Protein AF-A0AA86M1S9-F1 (afdb_monomer_lite)

Structure (mmCIF, N/CA/C/O backbone):
data_AF-A0AA86M1S9-F1
#
_entry.id   AF-A0AA86M1S9-F1
#
loop_
_atom_site.group_PDB
_atom_site.id
_atom_site.type_symbol
_atom_site.label_atom_id
_atom_site.label_alt_id
_atom_site.label_comp_id
_atom_site.label_asym_id
_atom_site.label_entity_id
_atom_site.label_seq_id
_atom_site.pdbx_PDB_ins_code
_ato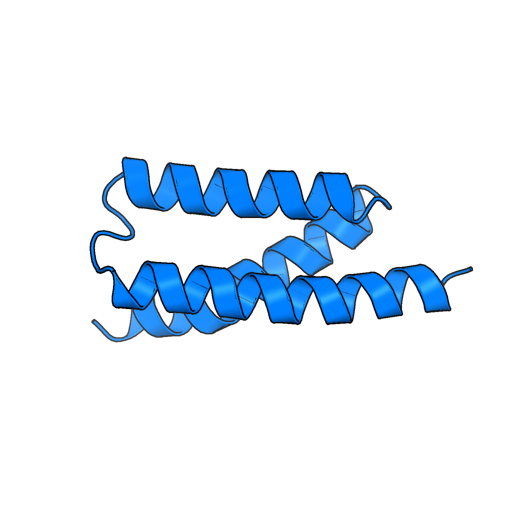m_site.Cartn_x
_atom_site.Cartn_y
_atom_site.Cartn_z
_atom_site.occupancy
_atom_site.B_iso_or_equiv
_atom_site.auth_seq_id
_atom_site.auth_comp_id
_atom_site.auth_asym_id
_atom_site.auth_atom_id
_atom_site.pdbx_PDB_model_num
ATOM 1 N N . MET A 1 1 ? 13.058 -8.841 -14.369 1.00 55.06 1 MET A N 1
ATOM 2 C CA . MET A 1 1 ? 11.631 -8.491 -14.546 1.00 55.06 1 MET A CA 1
ATOM 3 C C . MET A 1 1 ? 10.770 -9.051 -13.415 1.00 55.06 1 MET A C 1
ATOM 5 O O . MET A 1 1 ? 9.985 -8.293 -12.874 1.00 55.06 1 MET A O 1
ATOM 9 N N . GLU A 1 2 ? 11.001 -10.289 -12.975 1.00 63.53 2 GLU A N 1
ATOM 10 C CA . GLU A 1 2 ? 10.250 -10.984 -11.906 1.00 63.53 2 GLU A CA 1
ATOM 11 C C . GLU A 1 2 ? 10.049 -10.195 -10.588 1.00 63.53 2 GLU A C 1
ATOM 13 O O . GLU A 1 2 ? 8.924 -10.003 -10.135 1.00 63.53 2 GLU A O 1
ATOM 18 N N . VAL A 1 3 ? 11.128 -9.690 -9.972 1.00 75.75 3 VAL A N 1
ATOM 19 C CA . VAL A 1 3 ? 11.072 -9.135 -8.600 1.00 75.75 3 VAL A CA 1
ATOM 20 C C . VAL A 1 3 ? 10.230 -7.859 -8.505 1.00 75.75 3 VAL A C 1
ATOM 22 O O . VAL A 1 3 ? 9.509 -7.674 -7.529 1.00 75.75 3 VAL A O 1
ATOM 25 N N . LYS A 1 4 ? 10.282 -6.990 -9.524 1.00 74.94 4 LYS A N 1
ATOM 26 C CA . LYS A 1 4 ? 9.530 -5.722 -9.542 1.00 74.94 4 LYS A CA 1
ATOM 27 C C . LYS A 1 4 ? 8.022 -5.978 -9.608 1.00 74.94 4 LYS A C 1
ATOM 29 O O . LYS A 1 4 ? 7.263 -5.304 -8.924 1.00 74.94 4 LYS A O 1
ATOM 34 N N . THR A 1 5 ? 7.603 -6.979 -10.382 1.00 75.38 5 THR A N 1
ATOM 35 C CA . THR A 1 5 ? 6.191 -7.358 -10.527 1.00 75.38 5 THR A CA 1
ATOM 36 C C . THR A 1 5 ? 5.656 -8.026 -9.264 1.00 75.38 5 THR A C 1
ATOM 38 O O . THR A 1 5 ? 4.574 -7.677 -8.804 1.00 75.38 5 THR A O 1
ATOM 41 N N . ILE A 1 6 ? 6.425 -8.937 -8.658 1.00 80.69 6 ILE A N 1
ATOM 42 C CA . ILE A 1 6 ? 6.043 -9.563 -7.382 1.00 80.69 6 ILE A CA 1
ATOM 43 C C . ILE A 1 6 ? 5.924 -8.491 -6.290 1.00 80.69 6 ILE A C 1
ATOM 45 O O . ILE A 1 6 ? 4.943 -8.468 -5.549 1.00 80.69 6 ILE A O 1
ATOM 49 N N . ALA A 1 7 ? 6.881 -7.560 -6.224 1.00 82.50 7 ALA A N 1
ATOM 50 C CA . ALA A 1 7 ? 6.818 -6.444 -5.289 1.00 82.50 7 ALA A CA 1
ATOM 51 C C . ALA A 1 7 ? 5.578 -5.569 -5.526 1.00 82.50 7 ALA A C 1
ATOM 53 O O . ALA A 1 7 ? 4.876 -5.281 -4.566 1.00 82.50 7 ALA A O 1
ATOM 54 N N . ALA A 1 8 ? 5.245 -5.222 -6.771 1.00 81.00 8 ALA A N 1
ATOM 55 C CA . ALA A 1 8 ? 4.076 -4.392 -7.074 1.00 81.00 8 ALA A CA 1
ATOM 56 C C . ALA A 1 8 ? 2.738 -5.025 -6.646 1.00 81.00 8 ALA A C 1
ATOM 58 O O . ALA A 1 8 ? 1.782 -4.329 -6.315 1.00 81.00 8 ALA A O 1
ATOM 59 N N . ILE A 1 9 ? 2.658 -6.359 -6.607 1.00 83.00 9 ILE A N 1
ATOM 60 C CA . ILE A 1 9 ? 1.439 -7.067 -6.191 1.00 83.00 9 ILE A CA 1
ATOM 61 C C . ILE A 1 9 ? 1.257 -7.025 -4.671 1.00 83.00 9 ILE A C 1
ATOM 63 O O . ILE A 1 9 ? 0.137 -6.845 -4.196 1.00 83.00 9 ILE A O 1
ATOM 67 N N . PHE A 1 10 ? 2.329 -7.195 -3.895 1.00 86.00 10 PHE A N 1
ATOM 68 C CA . PHE A 1 10 ? 2.219 -7.375 -2.441 1.00 86.00 10 PHE A CA 1
ATOM 69 C C . PHE A 1 10 ? 2.605 -6.134 -1.635 1.00 86.00 10 PHE A C 1
ATOM 71 O O . PHE A 1 10 ? 2.006 -5.864 -0.594 1.00 86.00 10 PHE A O 1
ATOM 78 N N . LEU A 1 11 ? 3.596 -5.372 -2.095 1.00 89.44 11 LEU A N 1
ATOM 79 C CA . LEU A 1 11 ? 4.180 -4.264 -1.347 1.00 89.44 11 LEU A CA 1
ATOM 80 C C . LEU A 1 11 ? 3.163 -3.143 -1.061 1.00 89.44 11 LEU A C 1
ATOM 82 O O . LEU A 1 11 ? 3.052 -2.765 0.106 1.00 89.44 11 LEU A O 1
ATOM 86 N N . PRO A 1 12 ? 2.375 -2.642 -2.035 1.00 91.62 12 PRO A N 1
ATOM 87 C CA . PRO A 1 12 ? 1.434 -1.549 -1.783 1.00 91.62 12 PRO A CA 1
ATOM 88 C C . PRO A 1 12 ? 0.331 -1.949 -0.804 1.00 91.62 12 PRO A C 1
ATOM 90 O O . PRO A 1 12 ? 0.035 -1.201 0.127 1.00 91.62 12 PRO A O 1
ATOM 93 N N . ALA A 1 13 ? -0.243 -3.145 -0.969 1.00 92.00 13 ALA A N 1
ATOM 94 C CA . ALA A 1 13 ? -1.271 -3.660 -0.072 1.00 92.00 13 ALA A CA 1
ATOM 95 C C . ALA A 1 13 ? -0.762 -3.800 1.372 1.00 92.00 13 ALA A C 1
ATOM 97 O O . ALA A 1 13 ? -1.420 -3.334 2.304 1.00 92.00 13 ALA A O 1
ATOM 98 N N . ILE A 1 14 ? 0.418 -4.402 1.565 1.00 92.9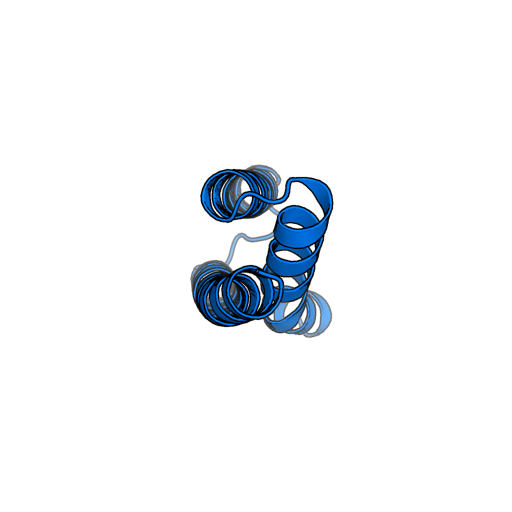4 14 ILE A N 1
ATOM 99 C CA . ILE A 1 14 ? 1.015 -4.586 2.897 1.00 92.94 14 ILE A CA 1
ATOM 100 C C . ILE A 1 14 ? 1.322 -3.230 3.540 1.00 92.94 14 ILE A C 1
ATOM 102 O O . ILE A 1 14 ? 0.987 -3.018 4.708 1.00 92.94 14 ILE A O 1
ATOM 106 N N . LEU A 1 15 ? 1.923 -2.306 2.784 1.00 93.38 15 LEU A N 1
ATOM 107 C CA . LEU A 1 15 ? 2.245 -0.964 3.270 1.00 93.38 15 LEU A CA 1
ATOM 108 C C . LEU A 1 15 ? 0.993 -0.200 3.690 1.00 93.38 15 LEU A C 1
ATOM 110 O O . LEU A 1 15 ? 0.986 0.391 4.769 1.00 93.38 15 LEU A O 1
ATOM 114 N N . LEU A 1 16 ? -0.078 -0.257 2.897 1.00 95.81 16 LEU A N 1
ATOM 115 C CA . LEU A 1 16 ? -1.322 0.430 3.226 1.00 95.81 16 LEU A CA 1
ATOM 116 C C . LEU A 1 16 ? -1.911 -0.097 4.534 1.00 95.81 16 LEU A C 1
ATOM 118 O O . LEU A 1 16 ? -2.248 0.695 5.413 1.00 95.81 16 LEU A O 1
ATOM 122 N N . VAL A 1 17 ? -1.981 -1.418 4.709 1.00 93.31 17 VAL A N 1
ATOM 123 C CA . VAL A 1 17 ? -2.484 -2.028 5.951 1.00 93.31 17 VAL A CA 1
ATOM 124 C C . VAL A 1 17 ? -1.606 -1.657 7.147 1.00 93.31 17 VAL A C 1
ATOM 126 O O . VAL A 1 17 ? -2.125 -1.323 8.216 1.00 93.31 17 VAL A O 1
ATOM 129 N N . LEU A 1 18 ? -0.283 -1.661 6.973 1.00 93.56 18 LEU A N 1
ATOM 130 C CA . LEU A 1 18 ? 0.662 -1.283 8.021 1.00 93.56 18 LEU A CA 1
ATOM 131 C C . LEU A 1 18 ? 0.506 0.192 8.408 1.00 93.56 18 LEU A C 1
ATOM 133 O O . LEU A 1 18 ? 0.384 0.500 9.593 1.00 93.56 18 LEU A O 1
ATOM 137 N N . PHE A 1 19 ? 0.419 1.102 7.438 1.00 94.88 19 PHE A N 1
ATOM 138 C CA . PHE A 1 19 ? 0.158 2.514 7.710 1.00 94.88 19 PHE A CA 1
ATOM 139 C C . PHE A 1 19 ? -1.213 2.734 8.335 1.00 94.88 19 PHE A C 1
ATOM 141 O O . PHE A 1 19 ? -1.330 3.556 9.241 1.00 94.88 19 PHE A O 1
ATOM 148 N N . ALA A 1 20 ? -2.236 1.988 7.921 1.00 94.06 20 ALA A N 1
ATOM 149 C CA . ALA A 1 20 ? -3.568 2.068 8.513 1.00 94.06 20 ALA A CA 1
ATOM 150 C C . ALA A 1 20 ? -3.547 1.650 9.985 1.00 94.06 20 ALA A C 1
ATOM 152 O O . ALA A 1 20 ? -4.201 2.288 10.806 1.00 94.06 20 ALA A O 1
ATOM 153 N N . ARG A 1 21 ? -2.746 0.638 10.338 1.00 91.38 21 ARG A N 1
ATOM 154 C CA . ARG A 1 21 ? -2.550 0.210 11.728 1.00 91.38 21 ARG A CA 1
ATOM 155 C C . ARG A 1 21 ? -1.736 1.217 12.551 1.00 91.38 21 ARG A C 1
ATOM 157 O O . ARG A 1 21 ? -2.055 1.422 13.713 1.00 91.38 21 ARG A O 1
ATOM 164 N N . VAL A 1 22 ? -0.707 1.842 11.977 1.00 94.06 22 VAL A N 1
ATOM 165 C CA . VAL A 1 22 ? 0.154 2.804 12.698 1.00 94.06 22 VAL A CA 1
ATOM 166 C C . VAL A 1 22 ? -0.535 4.157 12.889 1.00 94.06 22 VAL A C 1
ATOM 168 O O . VAL A 1 22 ? -0.424 4.769 13.945 1.00 94.06 22 VAL A O 1
ATOM 171 N N . THR A 1 23 ? -1.252 4.630 11.871 1.00 93.62 23 THR A N 1
ATOM 172 C CA . THR A 1 23 ? -1.895 5.956 11.884 1.00 93.62 23 THR A CA 1
ATOM 173 C C . THR A 1 23 ? -3.322 5.925 12.422 1.00 93.62 23 THR A C 1
ATOM 175 O O . THR A 1 23 ? -3.902 6.985 12.649 1.00 93.62 23 THR A O 1
ATOM 178 N N . TYR A 1 24 ? -3.910 4.730 12.575 1.00 90.94 24 TYR A N 1
ATOM 179 C CA . TYR A 1 24 ? -5.329 4.515 12.890 1.00 90.94 24 TYR A CA 1
ATOM 180 C C . TYR A 1 24 ? -6.293 5.279 11.964 1.00 90.94 24 TYR A C 1
ATOM 182 O O . TYR A 1 24 ? -7.460 5.489 12.294 1.00 90.94 24 TYR A O 1
ATOM 190 N N . ASN A 1 25 ? -5.819 5.698 10.785 1.00 91.38 25 ASN A N 1
ATOM 191 C CA . ASN A 1 25 ? -6.578 6.498 9.839 1.00 91.38 25 ASN A CA 1
ATOM 192 C C . ASN A 1 25 ? -6.360 5.988 8.413 1.00 91.38 25 ASN A C 1
ATOM 194 O O . ASN A 1 25 ? -5.272 6.075 7.844 1.00 91.38 25 ASN A O 1
ATOM 198 N N . LEU A 1 26 ? -7.442 5.494 7.814 1.00 92.38 26 LEU A N 1
ATOM 199 C CA . LEU A 1 26 ? -7.431 4.926 6.471 1.00 92.38 26 LEU A CA 1
ATOM 200 C C . LEU A 1 26 ? -7.011 5.943 5.398 1.00 92.38 26 LEU A C 1
ATOM 202 O O . LEU A 1 26 ? -6.278 5.598 4.473 1.00 92.38 26 LEU A O 1
ATOM 206 N N . TYR A 1 27 ? -7.436 7.201 5.524 1.00 93.50 27 TYR A N 1
ATOM 207 C CA . TYR A 1 27 ? -7.111 8.243 4.548 1.00 93.50 27 TYR A CA 1
ATOM 208 C C . TYR A 1 27 ? -5.628 8.612 4.598 1.00 93.50 27 TYR A C 1
ATOM 210 O O . TYR A 1 27 ? -4.984 8.702 3.554 1.00 93.50 27 TYR A O 1
ATOM 218 N N . VAL A 1 28 ? -5.069 8.749 5.806 1.00 94.88 28 VAL A N 1
ATOM 219 C CA . VAL A 1 28 ? -3.636 9.029 5.996 1.00 94.88 28 VAL A CA 1
ATOM 220 C C . VAL A 1 28 ? -2.797 7.872 5.454 1.00 94.88 28 VAL A C 1
ATOM 222 O O . VAL A 1 28 ? -1.851 8.097 4.703 1.00 94.88 28 VAL A O 1
ATOM 225 N N . ALA A 1 29 ? -3.184 6.630 5.747 1.00 94.69 29 ALA A N 1
ATOM 226 C CA . ALA A 1 29 ? -2.509 5.442 5.231 1.00 94.69 29 ALA A CA 1
ATOM 227 C C . ALA A 1 29 ? -2.507 5.356 3.699 1.00 94.69 29 ALA A C 1
ATOM 229 O O . ALA A 1 29 ? -1.491 5.023 3.082 1.00 94.69 29 ALA A O 1
ATOM 230 N N . THR A 1 30 ? -3.637 5.699 3.082 1.00 94.69 30 THR A N 1
ATOM 231 C CA . THR A 1 30 ? -3.773 5.725 1.622 1.00 94.69 30 THR A CA 1
ATOM 232 C C . THR A 1 30 ? -2.873 6.796 1.014 1.00 94.69 30 THR A C 1
ATOM 234 O O . THR A 1 30 ? -2.130 6.506 0.080 1.00 94.69 30 THR A O 1
ATOM 237 N N . ALA A 1 31 ? -2.868 8.007 1.580 1.00 95.81 31 ALA A N 1
ATOM 238 C CA . ALA A 1 31 ? -2.014 9.097 1.115 1.00 95.81 31 ALA A CA 1
ATOM 239 C C . ALA A 1 31 ? -0.520 8.741 1.203 1.00 95.81 31 ALA A C 1
ATOM 241 O O . ALA A 1 31 ? 0.218 8.959 0.245 1.00 95.81 31 ALA A O 1
ATOM 242 N N . LEU A 1 32 ? -0.082 8.131 2.311 1.00 95.38 32 LEU A N 1
ATOM 243 C CA . LEU A 1 32 ? 1.302 7.674 2.483 1.00 95.38 32 LEU A CA 1
ATOM 244 C C . LEU A 1 32 ? 1.692 6.593 1.464 1.00 95.38 32 LEU A C 1
ATOM 246 O O . LEU A 1 32 ? 2.786 6.641 0.902 1.00 95.38 32 LEU A O 1
ATOM 250 N N . THR A 1 33 ? 0.793 5.648 1.181 1.00 95.38 33 THR A N 1
ATOM 251 C CA . THR A 1 33 ? 1.033 4.593 0.179 1.00 95.38 33 THR A CA 1
ATOM 252 C C . THR A 1 33 ? 1.141 5.183 -1.228 1.00 95.38 33 THR A C 1
ATOM 254 O O . THR A 1 33 ? 2.078 4.866 -1.958 1.00 95.38 33 THR A O 1
ATOM 257 N N . LEU A 1 34 ? 0.234 6.095 -1.594 1.00 93.94 34 LEU A N 1
ATOM 258 C CA . LEU A 1 34 ? 0.268 6.783 -2.887 1.00 93.94 34 LEU A CA 1
ATOM 259 C C . LEU A 1 34 ? 1.526 7.642 -3.051 1.00 93.94 34 LEU A C 1
ATOM 261 O O . LEU A 1 34 ? 2.113 7.652 -4.130 1.00 93.94 34 LEU A O 1
ATOM 265 N N . LEU A 1 35 ? 1.977 8.314 -1.988 1.00 95.12 35 LEU A N 1
ATOM 266 C CA . LEU A 1 35 ? 3.236 9.064 -1.992 1.00 95.12 35 LEU A CA 1
ATOM 267 C C . LEU A 1 35 ? 4.436 8.157 -2.277 1.00 95.12 35 LEU A C 1
ATOM 269 O O . LEU A 1 35 ? 5.297 8.525 -3.072 1.00 95.12 35 LEU A O 1
ATOM 273 N N . LEU A 1 36 ? 4.492 6.962 -1.684 1.0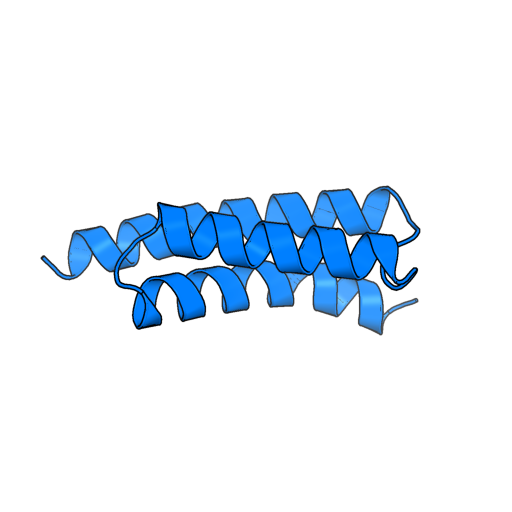0 92.81 36 LEU A N 1
ATOM 274 C CA . LEU A 1 36 ? 5.569 6.009 -1.962 1.00 92.81 36 LEU A CA 1
ATOM 275 C C . LEU A 1 36 ? 5.537 5.491 -3.401 1.00 92.81 36 LEU A C 1
ATOM 277 O O . LEU A 1 36 ? 6.595 5.416 -4.025 1.00 92.81 36 LEU A O 1
ATOM 281 N N . ILE A 1 37 ? 4.354 5.188 -3.945 1.00 90.88 37 ILE A N 1
ATOM 282 C CA . ILE A 1 37 ? 4.202 4.804 -5.358 1.00 90.88 37 ILE A CA 1
ATOM 283 C C . ILE A 1 37 ? 4.673 5.954 -6.261 1.00 90.88 37 ILE A C 1
ATOM 285 O O . ILE A 1 37 ? 5.487 5.739 -7.156 1.00 90.88 37 ILE A O 1
ATOM 289 N N . ALA A 1 38 ? 4.249 7.192 -5.989 1.00 89.75 38 ALA A N 1
ATOM 290 C CA . ALA A 1 38 ? 4.657 8.366 -6.759 1.00 89.75 38 ALA A CA 1
ATOM 291 C C . ALA A 1 38 ? 6.178 8.597 -6.714 1.00 89.75 38 ALA A C 1
ATOM 293 O O . ALA A 1 38 ? 6.800 8.834 -7.749 1.00 89.75 38 ALA A O 1
ATOM 294 N N . VAL A 1 39 ? 6.801 8.473 -5.537 1.00 91.56 39 VAL A N 1
ATOM 295 C CA . VAL A 1 39 ? 8.262 8.569 -5.381 1.00 91.56 39 VAL A CA 1
ATOM 296 C C . VAL A 1 39 ? 8.975 7.416 -6.094 1.00 91.56 39 VAL A C 1
ATOM 298 O O . VAL A 1 39 ? 10.034 7.633 -6.682 1.00 91.56 39 VAL A O 1
ATOM 301 N N . SER A 1 40 ? 8.407 6.208 -6.069 1.00 87.81 40 SER A N 1
ATOM 302 C CA . SER A 1 40 ? 8.931 5.036 -6.780 1.00 87.81 40 SER A CA 1
ATOM 303 C C . SER A 1 40 ? 8.959 5.265 -8.294 1.00 87.81 40 SER A C 1
ATOM 305 O O . SER A 1 40 ? 9.994 5.054 -8.930 1.00 87.81 40 SER A O 1
ATOM 307 N N . VAL A 1 41 ? 7.865 5.785 -8.859 1.00 86.81 41 VAL A N 1
ATOM 308 C CA . VAL A 1 41 ? 7.777 6.172 -10.276 1.00 86.81 41 VAL A CA 1
ATOM 309 C C . VAL A 1 41 ? 8.767 7.294 -10.591 1.00 86.81 41 VAL A C 1
ATOM 311 O O . VAL A 1 41 ? 9.541 7.177 -11.535 1.00 86.81 41 VAL A O 1
ATOM 314 N N . TYR A 1 42 ? 8.818 8.346 -9.769 1.00 87.69 42 TYR A N 1
ATOM 315 C CA . TYR A 1 42 ? 9.728 9.476 -9.983 1.00 87.69 42 TYR A CA 1
ATOM 316 C C . TYR A 1 42 ? 11.210 9.071 -9.961 1.00 87.69 42 TYR A C 1
ATOM 318 O O . TYR A 1 42 ? 12.009 9.588 -10.737 1.00 87.69 42 TYR A O 1
ATOM 326 N N . LYS A 1 43 ? 11.593 8.129 -9.091 1.00 85.75 43 LYS A N 1
ATOM 327 C CA . LYS A 1 43 ? 12.966 7.600 -9.020 1.00 85.75 43 LYS A CA 1
ATOM 328 C C . LYS A 1 43 ? 13.317 6.619 -10.142 1.00 85.75 43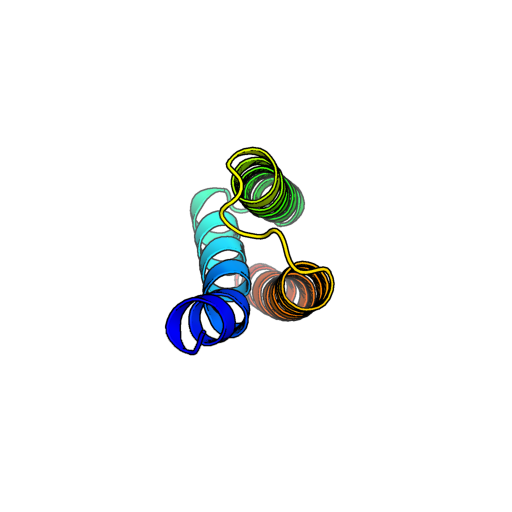 LYS A C 1
ATOM 330 O O . LYS A 1 43 ? 14.435 6.111 -10.159 1.00 85.75 43 LYS A O 1
ATOM 335 N N . GLY A 1 44 ? 12.386 6.334 -11.046 1.00 80.75 44 GLY A N 1
ATOM 336 C CA . GLY A 1 44 ? 12.576 5.368 -12.119 1.00 80.75 44 GLY A CA 1
ATOM 337 C C . GLY A 1 44 ? 12.606 3.914 -11.639 1.00 80.75 44 GLY A C 1
ATOM 338 O O . GLY A 1 44 ? 13.195 3.033 -12.261 1.00 80.75 44 GLY A O 1
ATOM 339 N N . TYR A 1 45 ? 12.014 3.629 -10.473 1.00 76.38 45 TYR A N 1
ATOM 340 C CA . TYR A 1 45 ? 11.847 2.249 -10.020 1.00 76.38 45 TYR A CA 1
ATOM 341 C C . TYR A 1 45 ? 10.623 1.595 -10.662 1.00 76.38 45 TYR A C 1
ATOM 343 O O . TYR A 1 45 ? 10.598 0.371 -10.787 1.00 76.38 45 TYR A O 1
ATOM 351 N N . ALA A 1 46 ? 9.655 2.372 -11.146 1.00 73.81 46 ALA A N 1
ATOM 352 C CA . ALA A 1 46 ? 8.441 1.882 -11.792 1.00 73.81 46 ALA A CA 1
ATOM 353 C C . ALA A 1 46 ? 8.166 2.633 -13.109 1.00 73.81 46 ALA A C 1
ATOM 355 O O . ALA A 1 46 ? 7.285 3.480 -13.179 1.00 73.81 46 ALA A O 1
ATOM 356 N N . ASP A 1 47 ? 8.919 2.304 -14.163 1.00 69.25 47 ASP A N 1
ATOM 357 C CA . ASP A 1 47 ? 8.808 2.969 -15.480 1.00 69.25 47 ASP A CA 1
ATOM 358 C C . ASP A 1 47 ? 7.766 2.333 -16.411 1.00 69.25 47 ASP A C 1
ATOM 360 O O . ASP A 1 47 ? 7.462 2.857 -17.479 1.00 69.25 47 ASP A O 1
ATOM 364 N N . TYR A 1 48 ? 7.229 1.171 -16.033 1.00 79.06 48 TYR A N 1
ATOM 365 C CA . TYR A 1 48 ? 6.312 0.409 -16.874 1.00 79.06 48 TYR A CA 1
ATOM 366 C C . TYR A 1 48 ? 4.863 0.714 -16.483 1.00 79.06 48 TYR A C 1
ATOM 368 O O . TYR A 1 48 ? 4.491 0.446 -15.337 1.00 79.06 48 TYR A O 1
ATOM 376 N N . PRO A 1 49 ? 4.006 1.163 -17.421 1.00 81.75 49 PRO A N 1
ATOM 377 C CA . PRO A 1 49 ? 2.596 1.454 -17.144 1.00 81.75 49 PRO A CA 1
ATOM 378 C C . PRO A 1 49 ? 1.849 0.285 -16.484 1.00 81.75 49 PRO A C 1
ATOM 380 O O . PRO A 1 49 ? 1.001 0.489 -15.622 1.00 81.75 49 PRO A O 1
ATOM 383 N N . LEU A 1 50 ? 2.213 -0.951 -16.846 1.00 84.12 50 LEU A N 1
ATOM 384 C CA . LEU A 1 50 ? 1.671 -2.176 -16.252 1.00 84.12 50 LEU A CA 1
ATOM 385 C C . LEU A 1 50 ? 2.006 -2.322 -14.761 1.00 84.12 50 LEU A C 1
ATOM 387 O O . LEU A 1 50 ? 1.150 -2.745 -13.994 1.00 84.12 50 LEU A O 1
ATOM 391 N N . ILE A 1 51 ? 3.221 -1.959 -14.340 1.00 85.31 51 ILE A N 1
ATOM 392 C CA . ILE A 1 51 ? 3.641 -2.043 -12.931 1.00 85.31 51 ILE A CA 1
ATOM 393 C C . ILE A 1 51 ? 2.863 -1.021 -12.100 1.00 85.31 51 ILE A C 1
ATOM 395 O O . ILE A 1 51 ? 2.334 -1.372 -11.053 1.00 85.31 51 ILE A O 1
ATOM 399 N N . ILE A 1 52 ? 2.701 0.201 -12.617 1.00 85.50 52 ILE A N 1
ATOM 400 C CA . ILE A 1 52 ? 1.924 1.259 -11.954 1.00 85.50 52 ILE A CA 1
ATOM 401 C C . ILE A 1 52 ? 0.453 0.844 -11.805 1.00 85.50 52 ILE A C 1
ATOM 403 O O . ILE A 1 52 ? -0.159 1.063 -10.760 1.00 85.50 52 ILE A O 1
ATOM 407 N N . LEU A 1 53 ? -0.125 0.215 -12.834 1.00 88.06 53 LEU A N 1
ATOM 408 C CA . LEU A 1 53 ? -1.492 -0.300 -12.762 1.00 88.06 53 LEU A CA 1
ATOM 409 C C . LEU A 1 53 ? -1.628 -1.390 -11.688 1.00 88.06 53 LEU A C 1
ATOM 411 O O . LEU A 1 53 ? -2.584 -1.369 -10.914 1.00 88.06 53 LEU A O 1
ATOM 415 N N . ILE A 1 54 ? -0.668 -2.315 -11.619 1.00 90.31 54 ILE A N 1
ATOM 416 C CA . ILE A 1 54 ? -0.629 -3.361 -10.589 1.00 90.31 54 ILE A CA 1
ATOM 417 C C . ILE A 1 54 ? -0.484 -2.741 -9.192 1.00 90.31 54 ILE A C 1
ATOM 419 O O . ILE A 1 54 ? -1.199 -3.161 -8.283 1.00 90.31 54 ILE A O 1
ATOM 423 N N . ASP A 1 55 ? 0.353 -1.710 -9.031 1.00 88.88 55 ASP A N 1
ATOM 424 C CA . ASP A 1 55 ? 0.529 -1.008 -7.756 1.00 88.88 55 ASP A CA 1
ATOM 425 C C . ASP A 1 55 ? -0.787 -0.391 -7.260 1.00 88.88 55 ASP A C 1
ATOM 427 O O . ASP A 1 55 ? -1.154 -0.527 -6.089 1.00 88.88 55 ASP A O 1
ATOM 431 N N . LEU A 1 56 ? -1.534 0.256 -8.160 1.00 89.88 56 LEU A N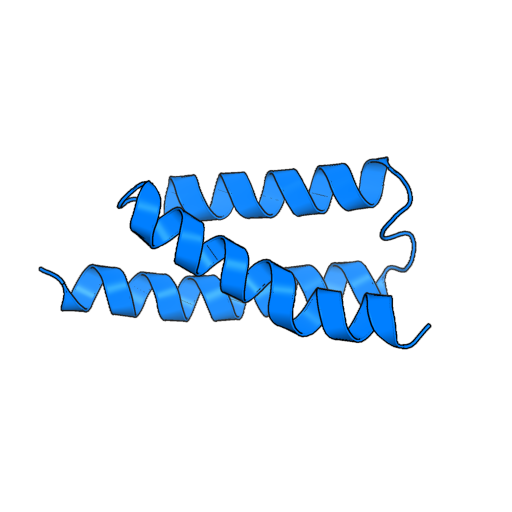 1
ATOM 432 C CA . LEU A 1 56 ? -2.824 0.872 -7.839 1.00 89.88 56 LEU A CA 1
ATOM 433 C C . LEU A 1 56 ? -3.897 -0.169 -7.501 1.00 89.88 56 LEU A C 1
ATOM 435 O O . LEU A 1 56 ? -4.661 0.028 -6.554 1.00 89.88 56 LEU A O 1
ATOM 439 N N . LEU A 1 57 ? -3.947 -1.284 -8.235 1.00 93.19 57 LEU A N 1
ATOM 440 C CA . LEU A 1 57 ? -4.872 -2.383 -7.940 1.00 93.19 57 LEU A CA 1
ATOM 441 C C . LEU A 1 57 ? -4.544 -3.043 -6.595 1.00 93.19 57 LEU A C 1
ATOM 443 O O . LEU A 1 57 ? -5.447 -3.288 -5.793 1.00 93.19 57 LEU A O 1
ATOM 447 N N . SER A 1 58 ? -3.261 -3.271 -6.315 1.00 92.19 58 SER A N 1
ATOM 448 C CA . SER A 1 58 ? -2.795 -3.786 -5.026 1.00 92.19 58 SER A CA 1
ATOM 449 C C . SER A 1 58 ? -3.174 -2.845 -3.878 1.00 92.19 58 SER A C 1
ATOM 451 O O . SER A 1 58 ? -3.767 -3.275 -2.885 1.00 92.19 58 SER A O 1
ATOM 453 N N . ALA A 1 59 ? -2.932 -1.541 -4.036 1.00 92.38 59 ALA A N 1
ATOM 454 C CA . ALA A 1 59 ? -3.329 -0.537 -3.053 1.00 92.38 59 ALA A CA 1
ATOM 455 C C . ALA A 1 59 ? -4.855 -0.507 -2.840 1.00 92.38 59 ALA A C 1
ATOM 457 O O . ALA A 1 59 ? -5.307 -0.402 -1.701 1.00 92.38 59 ALA A O 1
ATOM 458 N N . ALA A 1 60 ? -5.665 -0.668 -3.891 1.00 93.25 60 ALA A N 1
ATOM 459 C CA . ALA A 1 60 ? -7.122 -0.740 -3.763 1.00 93.25 60 ALA A CA 1
ATOM 460 C C . ALA A 1 60 ? -7.577 -1.957 -2.932 1.00 93.25 60 ALA A C 1
ATOM 462 O O . ALA A 1 60 ? -8.436 -1.823 -2.056 1.00 93.25 60 ALA A O 1
ATOM 463 N N . VAL A 1 61 ? -6.969 -3.129 -3.144 1.00 93.25 61 VAL A N 1
ATOM 464 C CA . VAL A 1 61 ? -7.232 -4.326 -2.324 1.00 93.25 61 VAL A CA 1
ATOM 465 C C . VAL A 1 61 ? -6.813 -4.087 -0.870 1.00 93.25 61 VAL A C 1
ATOM 467 O O . VAL A 1 61 ? -7.589 -4.358 0.051 1.00 93.25 61 VAL A O 1
ATOM 470 N N . GLY A 1 62 ? -5.626 -3.510 -0.657 1.00 91.44 62 GLY A N 1
ATOM 471 C CA . GLY A 1 62 ? -5.141 -3.128 0.670 1.00 91.44 62 GLY A CA 1
ATOM 472 C C . GLY A 1 62 ? -6.087 -2.163 1.386 1.00 91.44 62 GLY A C 1
ATOM 473 O O . GLY A 1 62 ? -6.349 -2.333 2.575 1.00 91.44 62 GLY A O 1
ATOM 474 N N . PHE A 1 63 ? -6.661 -1.196 0.666 1.00 93.25 63 PHE A N 1
ATOM 475 C CA . PHE A 1 63 ? -7.629 -0.236 1.200 1.00 93.25 63 PHE A CA 1
ATOM 476 C C . PHE A 1 63 ? -8.899 -0.916 1.707 1.00 93.25 63 PHE A C 1
ATOM 478 O O . PHE A 1 63 ? -9.349 -0.630 2.818 1.00 93.25 63 PHE A O 1
ATOM 485 N N . ILE A 1 64 ? -9.472 -1.830 0.919 1.00 92.81 64 ILE A N 1
ATOM 486 C CA . ILE A 1 64 ? -10.678 -2.576 1.306 1.00 92.81 64 ILE A CA 1
ATOM 487 C C . ILE A 1 64 ? -10.399 -3.403 2.565 1.00 92.81 64 ILE A C 1
ATOM 489 O O . ILE A 1 64 ? -11.184 -3.364 3.516 1.00 92.81 64 ILE A O 1
ATOM 493 N N . TYR A 1 65 ? -9.256 -4.090 2.603 1.00 92.94 65 TYR A N 1
ATOM 494 C CA . TYR A 1 65 ? -8.851 -4.883 3.759 1.00 92.94 65 TYR A CA 1
ATOM 495 C C . TYR A 1 65 ? -8.629 -4.015 5.009 1.00 92.94 65 TYR A C 1
ATOM 497 O O . TYR A 1 65 ? -9.183 -4.296 6.072 1.00 92.94 65 TYR A O 1
ATOM 505 N N . ALA A 1 66 ? -7.878 -2.917 4.883 1.00 91.75 66 ALA A N 1
ATOM 506 C CA . ALA A 1 66 ? -7.613 -1.985 5.976 1.00 91.75 66 ALA A CA 1
ATOM 507 C C . ALA A 1 66 ? -8.897 -1.324 6.501 1.00 91.75 66 ALA A C 1
ATOM 509 O O . ALA A 1 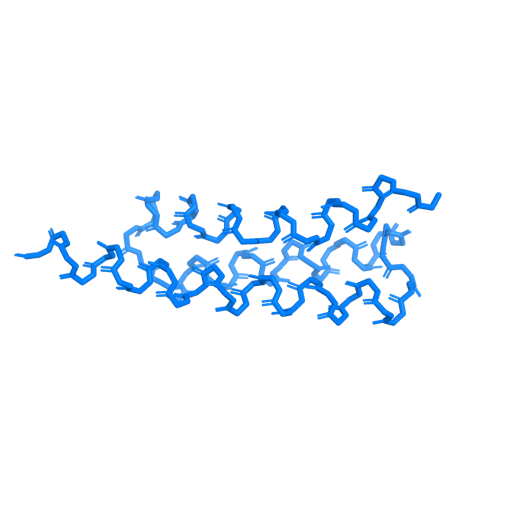66 ? -9.052 -1.154 7.711 1.00 91.75 66 ALA A O 1
ATOM 510 N N . LYS A 1 67 ? -9.845 -0.995 5.615 1.00 91.94 67 LYS A N 1
ATOM 511 C CA . LYS A 1 67 ? -11.165 -0.476 5.991 1.00 91.94 67 LYS A CA 1
ATOM 512 C C . LYS A 1 67 ? -11.928 -1.475 6.859 1.00 91.94 67 LYS A C 1
ATOM 514 O O . LYS A 1 67 ? -12.457 -1.081 7.894 1.00 91.94 67 LYS A O 1
ATOM 519 N N . GLY A 1 68 ? -11.964 -2.748 6.457 1.00 89.75 68 GLY A N 1
ATOM 520 C CA . GLY A 1 68 ? -12.587 -3.818 7.241 1.00 89.75 68 GLY A CA 1
ATOM 521 C C . GLY A 1 68 ? -11.904 -4.018 8.595 1.00 89.75 68 GLY A C 1
ATOM 522 O O . GLY A 1 68 ? -12.578 -4.057 9.619 1.00 89.75 68 GLY A O 1
ATOM 523 N N . MET A 1 69 ? -10.568 -4.047 8.615 1.00 91.25 69 MET A N 1
ATOM 524 C CA . MET A 1 69 ? -9.765 -4.168 9.839 1.00 91.25 69 MET A CA 1
ATOM 525 C C . MET A 1 69 ? -10.058 -3.044 10.844 1.00 91.25 69 MET A C 1
ATOM 527 O O . MET A 1 69 ? -10.265 -3.312 12.024 1.00 91.25 69 MET A O 1
ATOM 531 N N . LEU A 1 70 ? -10.084 -1.788 10.389 1.00 88.88 70 LEU A N 1
ATOM 532 C CA . LEU A 1 70 ? -10.353 -0.635 11.254 1.00 88.88 70 LEU A CA 1
ATOM 533 C C . LEU A 1 70 ? -11.821 -0.554 11.695 1.00 88.88 70 LEU A C 1
ATOM 535 O O . LEU A 1 70 ? -12.100 -0.026 12.767 1.00 88.88 70 LEU A O 1
ATOM 539 N N . ALA A 1 71 ? -12.753 -1.058 10.883 1.00 85.69 71 ALA A N 1
ATOM 540 C CA . ALA A 1 71 ? -14.167 -1.130 11.240 1.00 85.69 71 ALA A CA 1
ATOM 541 C C . ALA A 1 71 ? -14.459 -2.242 12.262 1.00 85.69 71 ALA A C 1
ATOM 543 O O . ALA A 1 71 ? -15.299 -2.042 13.128 1.00 85.69 71 ALA A O 1
ATOM 544 N N . ALA A 1 72 ? -13.760 -3.379 12.179 1.00 78.12 72 ALA A N 1
ATOM 545 C CA . ALA A 1 72 ? -13.908 -4.506 13.104 1.00 78.12 72 ALA A CA 1
ATOM 546 C C . ALA A 1 72 ? -13.209 -4.295 14.461 1.00 78.12 72 ALA A C 1
ATOM 548 O O . ALA A 1 72 ? -13.470 -5.033 15.404 1.00 78.12 72 ALA A O 1
ATOM 549 N N . GLY A 1 73 ? -12.292 -3.326 14.552 1.00 65.19 73 GLY A N 1
ATOM 550 C CA . GLY A 1 73 ? -11.577 -2.980 15.785 1.00 65.19 73 GLY A CA 1
ATOM 551 C C . GLY A 1 73 ? -12.263 -1.925 16.663 1.00 65.19 73 GLY A C 1
ATOM 552 O O . GLY A 1 73 ? -11.653 -1.494 17.639 1.00 65.19 73 GLY A O 1
ATOM 553 N N . LYS A 1 74 ? -13.471 -1.473 16.302 1.00 52.72 74 LYS A N 1
ATOM 554 C CA . LYS A 1 74 ? -14.332 -0.599 17.117 1.00 52.72 74 LYS A CA 1
ATOM 555 C C . LYS A 1 74 ? -15.464 -1.409 17.727 1.00 52.72 74 LYS A C 1
ATOM 557 O O . LYS A 1 74 ? -15.857 -1.055 18.857 1.00 52.72 74 LYS A O 1
#

Foldseek 3Di:
DPPLQVCLQAVLLVQLLVLCVVVVDNVRSLVVSVVVLVVCVVVVVDVDPVSSVSNVVNNVVSSVVSVVVSVVVD

Sequence (74 aa):
MEVKTIAAIFLPAILLVLFARVTYNLYVATALTLLLIAVSVYKGYADYPLIILIDLLSAAVGFIYAKGMLAAGK

InterPro domains:
  IPR019242 Protein of unknown function DUF2198 [PF09964] (5-71)

Radius of gyration: 12.37 Å; chains: 1; bounding box: 27×20×34 Å

Organism: Priestia megaterium (NCBI:txid1404)

pLDDT: mean 87.19, std 9.14, range [52.72, 95.81]

Secondary structure (DSSP, 8-state):
-HHHHHHHHHHHHHHHHHHHHHHS-HHHHHHHHHHHHHHHHHTTS---HHHHHHHHHHHHHHHHHHHHHHHHT-